Protein AF-A0A7K1U2Z7-F1 (afdb_monomer_lite)

Secondary structure (DSSP, 8-state):
--EEEEEE-SSS--HHHHHHHHHHHHHHT-EEEEEE---TT--SS-HHHHHHHSGGGHHHHHHHHHHHHHHHHHHHH--

Radius of gyration: 17.07 Å; chains: 1; bounding box: 38×20×44 Å

Sequence (79 aa):
MKKIIAAFDSLRFSESTLAYSIMLARQLNVHLVAVFMNDITYSSYNRYKVLAESGDDAYREIEKLDEEDAKCRKASRCL

Structure (mmCIF, N/CA/C/O backbone):
data_AF-A0A7K1U2Z7-F1
#
_entry.id   AF-A0A7K1U2Z7-F1
#
loop_
_atom_site.group_PDB
_atom_site.id
_atom_site.type_symbol
_atom_site.label_atom_id
_atom_site.label_alt_id
_atom_site.label_comp_id
_atom_site.label_asym_id
_atom_site.label_entity_id
_atom_site.label_seq_id
_atom_site.pdbx_PDB_ins_code
_atom_site.Cartn_x
_atom_site.Cartn_y
_atom_site.Cartn_z
_atom_site.occupancy
_atom_site.B_iso_or_equiv
_atom_site.auth_seq_id
_atom_site.auth_comp_id
_atom_site.auth_asym_id
_atom_site.auth_atom_id
_atom_site.pdbx_PDB_model_num
ATOM 1 N N . MET A 1 1 ? -20.452 -11.460 14.332 1.00 77.81 1 MET A N 1
ATOM 2 C CA . MET A 1 1 ? -19.268 -10.597 14.554 1.00 77.81 1 MET A CA 1
ATOM 3 C C . MET A 1 1 ? -19.264 -9.479 13.524 1.00 77.81 1 MET A C 1
ATOM 5 O O . MET A 1 1 ? -19.423 -9.789 12.351 1.00 77.81 1 MET A O 1
ATOM 9 N N . LYS A 1 2 ? -19.092 -8.217 13.936 1.00 90.50 2 LYS A N 1
ATOM 10 C CA . LYS A 1 2 ? -18.932 -7.079 13.014 1.00 90.50 2 LYS A CA 1
ATOM 11 C C . LYS A 1 2 ? -17.439 -6.791 12.818 1.00 90.50 2 LYS A C 1
ATOM 13 O O . LYS A 1 2 ? -16.673 -6.918 13.774 1.00 90.50 2 LYS A O 1
ATOM 18 N N . LYS A 1 3 ? -17.033 -6.452 11.593 1.00 94.94 3 LYS A N 1
ATOM 19 C CA . LYS A 1 3 ? -15.639 -6.158 11.231 1.00 94.94 3 LYS A CA 1
ATOM 20 C C . LYS A 1 3 ? -15.578 -4.933 10.321 1.00 94.94 3 LYS A C 1
ATOM 22 O O . LYS A 1 3 ? -16.485 -4.737 9.517 1.00 94.94 3 LYS A O 1
ATOM 27 N N . ILE A 1 4 ? -14.506 -4.159 10.441 1.00 96.44 4 ILE A N 1
ATOM 28 C CA . ILE A 1 4 ? -14.120 -3.095 9.511 1.00 96.44 4 ILE A CA 1
ATOM 29 C C . ILE A 1 4 ? -12.884 -3.574 8.758 1.00 96.44 4 ILE A C 1
ATOM 31 O O . ILE A 1 4 ? -11.956 -4.108 9.367 1.00 96.44 4 ILE A O 1
ATOM 35 N N . ILE A 1 5 ? -12.881 -3.381 7.441 1.00 96.25 5 ILE A N 1
ATOM 36 C CA . ILE A 1 5 ? -11.716 -3.631 6.596 1.00 96.25 5 ILE A CA 1
ATOM 37 C C . ILE A 1 5 ? -11.179 -2.277 6.145 1.00 96.25 5 ILE A C 1
ATOM 39 O O . ILE A 1 5 ? -11.899 -1.516 5.502 1.00 96.25 5 ILE A O 1
ATOM 43 N N . ALA A 1 6 ? -9.929 -1.985 6.493 1.00 95.81 6 ALA A N 1
ATOM 44 C CA . ALA A 1 6 ? -9.193 -0.843 5.973 1.00 95.81 6 ALA A CA 1
ATOM 45 C C . ALA A 1 6 ? -8.294 -1.329 4.833 1.00 95.81 6 ALA A C 1
ATOM 47 O O . ALA A 1 6 ? -7.355 -2.094 5.057 1.00 95.81 6 ALA A O 1
ATOM 48 N N . ALA A 1 7 ? -8.621 -0.929 3.607 1.00 94.44 7 ALA A N 1
ATOM 49 C CA . ALA A 1 7 ? -7.813 -1.231 2.436 1.00 94.44 7 ALA A CA 1
ATOM 50 C C . ALA A 1 7 ? -6.756 -0.137 2.252 1.00 94.44 7 ALA A C 1
ATOM 52 O O . ALA A 1 7 ? -7.093 1.044 2.174 1.00 94.44 7 ALA A O 1
ATOM 53 N N . PHE A 1 8 ? -5.493 -0.541 2.178 1.00 93.81 8 PHE A N 1
ATOM 54 C CA . PHE A 1 8 ? -4.355 0.343 1.984 1.00 93.81 8 PHE A CA 1
ATOM 55 C C . PHE A 1 8 ? -3.724 0.108 0.615 1.00 93.81 8 PHE A C 1
ATOM 57 O O . PHE A 1 8 ? -3.469 -1.030 0.200 1.00 93.81 8 PHE A O 1
ATOM 64 N N . ASP A 1 9 ? -3.439 1.216 -0.058 1.00 91.19 9 ASP A N 1
ATOM 65 C CA . ASP A 1 9 ? -2.497 1.253 -1.165 1.00 91.19 9 ASP A CA 1
ATOM 66 C C . ASP A 1 9 ? -1.077 1.163 -0.587 1.00 91.19 9 ASP A C 1
ATOM 68 O O . ASP A 1 9 ? -0.680 1.962 0.263 1.00 91.19 9 ASP A O 1
ATOM 72 N N . SER A 1 10 ? -0.332 0.146 -1.017 1.00 87.19 10 SER A N 1
ATOM 73 C CA . SER A 1 10 ? 1.012 -0.147 -0.522 1.00 87.19 10 SER A CA 1
ATOM 74 C C . SER A 1 10 ? 2.104 0.723 -1.158 1.00 87.19 10 SER A C 1
ATOM 76 O O . SER A 1 10 ? 3.227 0.716 -0.666 1.00 87.19 10 SER A O 1
ATOM 78 N N . LEU A 1 11 ? 1.794 1.487 -2.212 1.00 89.25 11 LEU A N 1
ATOM 79 C CA . LEU A 1 11 ? 2.678 2.523 -2.766 1.00 89.25 11 LEU A CA 1
ATOM 80 C C . LEU A 1 11 ? 2.307 3.924 -2.271 1.00 89.25 11 LEU A C 1
ATOM 82 O O . LEU A 1 11 ? 3.141 4.827 -2.264 1.00 89.25 11 LEU A O 1
ATOM 86 N N . ARG A 1 12 ? 1.051 4.124 -1.860 1.00 89.56 12 ARG A N 1
ATOM 87 C CA . ARG A 1 12 ? 0.533 5.411 -1.374 1.00 89.56 12 ARG A CA 1
ATOM 88 C C . ARG A 1 12 ? -0.171 5.242 -0.037 1.00 89.56 12 ARG A C 1
ATOM 90 O O . ARG A 1 12 ? -1.385 5.415 0.080 1.00 89.56 12 ARG A O 1
ATOM 97 N N . PHE A 1 13 ? 0.612 4.903 0.980 1.00 90.75 13 PHE A N 1
ATOM 98 C CA . PHE A 1 13 ? 0.085 4.708 2.322 1.00 90.75 13 PHE A CA 1
ATOM 99 C C . PHE A 1 13 ? -0.562 5.988 2.869 1.00 90.75 13 PHE A C 1
ATOM 101 O O . PHE A 1 13 ? -0.016 7.085 2.757 1.00 90.75 13 PHE A O 1
ATOM 108 N N . SER A 1 14 ? -1.737 5.839 3.479 1.00 93.94 14 SER A N 1
ATOM 109 C CA . SER A 1 14 ? -2.528 6.946 4.010 1.00 93.94 14 SER A CA 1
ATOM 110 C C . SER A 1 14 ? -2.628 6.849 5.531 1.00 93.94 14 SER A C 1
ATOM 112 O O . SER A 1 14 ? -3.423 6.076 6.069 1.00 93.94 14 SER A O 1
ATOM 114 N N . GLU A 1 15 ? -1.868 7.702 6.219 1.00 93.50 15 GLU A N 1
ATOM 115 C CA . GLU A 1 15 ? -1.911 7.842 7.683 1.00 93.50 15 GLU A CA 1
ATOM 116 C C . GLU A 1 15 ? -3.300 8.245 8.188 1.00 93.50 15 GLU A C 1
ATOM 118 O O . GLU A 1 15 ? -3.761 7.787 9.234 1.00 93.50 15 GLU A O 1
ATOM 123 N N . SER A 1 16 ? -4.020 9.067 7.419 1.00 95.88 16 SER A N 1
ATOM 124 C CA . SER A 1 16 ? -5.393 9.438 7.758 1.00 95.88 16 SER A CA 1
ATOM 125 C C . SER A 1 16 ? -6.315 8.218 7.749 1.00 95.88 16 SER A C 1
ATOM 127 O O . SER A 1 16 ? -7.079 8.030 8.694 1.00 95.88 16 SER A O 1
ATOM 129 N N . THR A 1 17 ? -6.211 7.343 6.746 1.00 95.38 17 THR A N 1
ATOM 130 C CA . THR A 1 17 ? -7.004 6.103 6.681 1.00 95.38 17 THR A CA 1
ATOM 131 C C . THR A 1 17 ? -6.708 5.187 7.870 1.00 95.38 17 THR A C 1
ATOM 133 O O . THR A 1 17 ? -7.636 4.648 8.482 1.00 95.38 17 THR A O 1
ATOM 136 N N . LEU A 1 18 ? -5.435 5.063 8.258 1.00 95.56 18 LEU A N 1
ATOM 137 C CA . LEU A 1 18 ? -5.029 4.321 9.452 1.00 95.56 18 LEU A CA 1
ATOM 138 C C . LEU A 1 18 ? -5.688 4.899 10.711 1.00 95.56 18 LEU A C 1
ATOM 140 O O . LEU A 1 18 ? -6.422 4.190 11.402 1.00 95.56 18 LEU A O 1
ATOM 144 N N . ALA A 1 19 ? -5.502 6.194 10.966 1.00 96.88 19 ALA A N 1
ATOM 145 C CA . ALA A 1 19 ? -6.027 6.857 12.156 1.00 96.88 19 ALA A CA 1
ATOM 146 C C . ALA A 1 19 ? -7.560 6.764 12.255 1.00 96.88 19 ALA A C 1
ATOM 148 O O . ALA A 1 19 ? -8.099 6.393 13.302 1.00 96.88 19 ALA A O 1
ATOM 149 N N . TYR A 1 20 ? -8.273 7.034 11.158 1.00 97.38 20 TYR A N 1
ATOM 150 C CA . TYR A 1 20 ? -9.735 6.973 11.131 1.00 97.38 20 TYR A CA 1
ATOM 151 C C . TYR A 1 20 ? -10.262 5.550 11.305 1.00 97.38 20 TYR A C 1
ATOM 153 O O . TYR A 1 20 ? -11.235 5.344 12.033 1.00 97.38 20 TYR A O 1
ATOM 161 N N . SER A 1 21 ? -9.628 4.554 10.685 1.00 96.75 21 SER A N 1
ATOM 162 C CA . SER A 1 21 ? -10.066 3.163 10.819 1.00 96.75 21 SER A CA 1
ATOM 163 C C . SER A 1 21 ? -9.911 2.645 12.254 1.00 96.75 21 SER A C 1
ATOM 165 O O . SER A 1 21 ? -10.826 1.997 12.770 1.00 96.75 21 SER A O 1
ATOM 167 N N . ILE A 1 22 ? -8.822 3.015 12.940 1.00 97.00 22 ILE A N 1
ATOM 168 C CA . ILE A 1 22 ? -8.614 2.732 14.368 1.00 97.00 22 ILE A CA 1
ATOM 169 C C . ILE A 1 22 ? -9.680 3.432 15.213 1.00 97.00 22 ILE A C 1
ATOM 171 O O . ILE A 1 22 ? -10.296 2.801 16.074 1.00 97.00 22 ILE A O 1
ATOM 175 N N . MET A 1 23 ? -9.917 4.724 14.968 1.00 97.94 23 MET A N 1
ATOM 176 C CA . MET A 1 23 ? -10.920 5.502 15.697 1.00 97.94 23 MET A CA 1
ATOM 177 C C . MET A 1 23 ? -12.311 4.861 15.588 1.00 97.94 23 MET A C 1
ATOM 179 O O . MET A 1 23 ? -12.955 4.609 16.607 1.00 97.94 23 MET A O 1
ATOM 183 N N . LEU A 1 24 ? -12.747 4.532 14.369 1.00 97.12 24 LEU A N 1
ATOM 184 C CA . LEU A 1 24 ? -14.049 3.916 14.111 1.00 97.12 24 LEU A CA 1
ATOM 185 C C 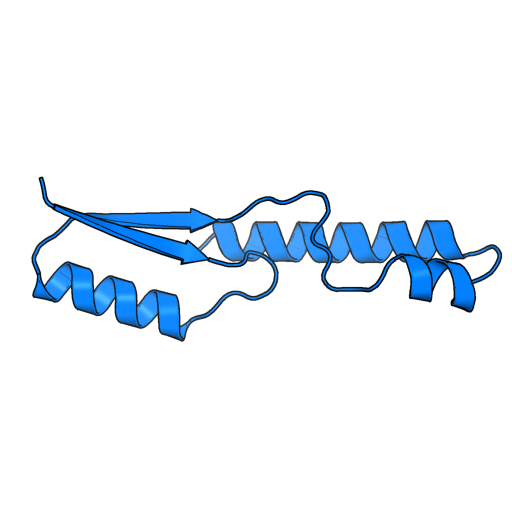. LEU A 1 24 ? -14.165 2.529 14.748 1.00 97.12 24 LEU A C 1
ATOM 187 O O . LEU A 1 24 ? -15.190 2.214 15.353 1.00 97.12 24 LEU A O 1
ATOM 191 N N . ALA A 1 25 ? -13.117 1.707 14.656 1.00 97.19 25 ALA A N 1
ATOM 192 C CA . ALA A 1 25 ? -13.117 0.376 15.250 1.00 97.19 25 ALA A CA 1
ATOM 193 C C . ALA A 1 25 ? -13.250 0.424 16.779 1.00 97.19 25 ALA A C 1
ATOM 195 O O . ALA A 1 25 ? -14.028 -0.345 17.350 1.00 97.19 25 ALA A O 1
ATOM 196 N N . ARG A 1 26 ? -12.557 1.370 17.432 1.00 96.38 26 ARG A N 1
ATOM 197 C CA . ARG A 1 26 ? -12.664 1.607 18.881 1.00 96.38 26 ARG A CA 1
ATOM 198 C C . ARG A 1 26 ? -14.051 2.105 19.269 1.00 96.38 26 ARG A C 1
ATOM 200 O O . ARG A 1 26 ? -14.638 1.570 20.203 1.00 96.38 26 ARG A O 1
ATOM 207 N N . GLN A 1 27 ? -14.586 3.088 18.544 1.00 97.25 27 GLN A N 1
ATOM 208 C CA . GLN A 1 27 ? -15.903 3.665 18.828 1.00 97.25 27 GLN A CA 1
ATOM 209 C C . GLN A 1 27 ? -17.033 2.638 18.681 1.00 97.25 27 GLN A C 1
ATOM 211 O O . GLN A 1 27 ? -17.987 2.650 19.454 1.00 97.25 27 GLN A O 1
ATOM 216 N N . LEU A 1 28 ? -16.929 1.741 17.699 1.00 96.50 28 LEU A N 1
ATOM 217 C CA . LEU A 1 28 ? -17.954 0.736 17.414 1.00 96.50 28 LEU A CA 1
ATOM 218 C C . LEU A 1 28 ? -17.728 -0.594 18.148 1.00 96.50 28 LEU A C 1
ATOM 220 O O . LEU A 1 28 ? -18.580 -1.478 18.059 1.00 96.50 28 LEU A O 1
ATOM 224 N N . ASN A 1 29 ? -16.607 -0.738 18.864 1.00 95.94 29 ASN A N 1
ATOM 225 C CA . ASN A 1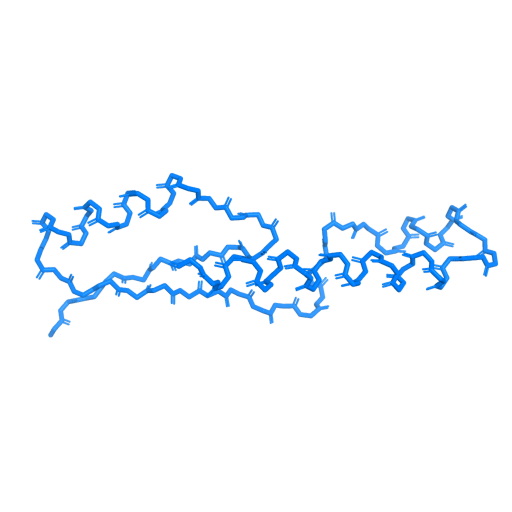 29 ? -16.174 -1.974 19.518 1.00 95.94 29 ASN A CA 1
ATOM 226 C C . ASN A 1 29 ? -16.190 -3.186 18.560 1.00 95.94 29 ASN A C 1
ATOM 228 O O . ASN A 1 29 ? -16.820 -4.216 18.816 1.00 95.94 29 ASN A O 1
ATOM 232 N N . VAL A 1 30 ? -15.535 -3.034 17.406 1.00 97.12 30 VAL A N 1
ATOM 233 C CA . VAL A 1 30 ? -15.473 -4.048 16.339 1.00 97.12 30 VAL A CA 1
ATOM 234 C C . VAL A 1 30 ? -14.033 -4.396 15.979 1.00 97.12 30 VAL A C 1
ATOM 236 O O . VAL A 1 30 ? -13.108 -3.631 16.233 1.00 97.12 30 VAL A O 1
ATOM 239 N N . HIS A 1 31 ? -13.831 -5.556 15.351 1.00 96.56 31 HIS A N 1
ATOM 240 C CA . HIS A 1 31 ? -12.516 -5.932 14.833 1.00 96.56 31 HIS A CA 1
ATOM 241 C C . HIS A 1 31 ? -12.140 -5.103 13.604 1.00 96.56 31 HIS A C 1
ATOM 243 O O . HIS A 1 31 ? -12.936 -4.979 12.671 1.00 96.56 31 HIS A O 1
ATOM 249 N N . LEU A 1 32 ? -10.906 -4.609 13.590 1.00 96.62 32 LEU A N 1
ATOM 250 C CA . LEU A 1 32 ? -10.287 -3.954 12.445 1.00 96.62 32 LEU A CA 1
ATOM 251 C C . LEU A 1 32 ? -9.330 -4.924 11.752 1.00 96.62 32 LEU A C 1
ATOM 253 O O . LEU A 1 32 ? -8.536 -5.588 12.415 1.00 96.62 32 LEU A O 1
ATOM 257 N N . VAL A 1 33 ? -9.402 -4.995 10.426 1.00 95.94 33 VAL A N 1
ATOM 258 C CA . VAL A 1 33 ? -8.474 -5.764 9.591 1.00 95.94 33 VAL A CA 1
ATOM 259 C C . VAL A 1 33 ? -7.892 -4.836 8.534 1.00 95.94 33 VAL A C 1
ATOM 261 O O . VAL A 1 33 ? -8.641 -4.223 7.775 1.00 95.94 33 VAL A O 1
ATOM 264 N N . ALA A 1 34 ? -6.566 -4.745 8.475 1.00 94.00 34 ALA A N 1
ATOM 265 C CA . ALA A 1 34 ? -5.864 -4.058 7.400 1.00 94.00 34 ALA A CA 1
ATOM 266 C C . ALA A 1 34 ? -5.638 -5.019 6.224 1.00 94.00 34 ALA A C 1
ATOM 268 O O . ALA A 1 34 ? -5.229 -6.164 6.422 1.00 94.00 34 ALA A O 1
ATOM 269 N N . VAL A 1 35 ? -5.897 -4.558 5.002 1.00 93.94 35 VAL A N 1
ATOM 270 C CA . VAL A 1 35 ? -5.615 -5.296 3.765 1.00 93.94 35 VAL A CA 1
ATOM 271 C C . VAL A 1 35 ? -4.740 -4.427 2.880 1.00 93.94 35 VAL A C 1
ATOM 273 O O . VAL A 1 35 ? -5.093 -3.290 2.587 1.00 93.94 35 VAL A O 1
ATOM 276 N N . PHE A 1 36 ? -3.615 -4.975 2.430 1.00 91.62 36 PHE A N 1
ATOM 277 C CA . PHE A 1 36 ? -2.696 -4.298 1.522 1.00 91.62 36 PHE A CA 1
ATOM 278 C C . PHE A 1 36 ? -2.839 -4.901 0.135 1.00 91.62 36 PHE A C 1
ATOM 280 O O . PHE A 1 36 ? -2.599 -6.096 -0.052 1.00 91.62 36 PHE A O 1
ATOM 287 N N . MET A 1 37 ? -3.238 -4.082 -0.834 1.00 85.19 37 MET A N 1
ATOM 288 C CA . MET A 1 37 ? -3.352 -4.545 -2.213 1.00 85.19 37 MET A CA 1
ATOM 289 C C . MET A 1 37 ? -1.957 -4.835 -2.775 1.00 85.19 37 MET A C 1
ATOM 291 O O . MET A 1 37 ? -1.019 -4.054 -2.589 1.00 85.19 37 MET A O 1
ATOM 295 N N . ASN A 1 38 ? -1.832 -5.979 -3.444 1.00 80.69 38 ASN A N 1
ATOM 296 C CA . ASN A 1 38 ? -0.611 -6.416 -4.111 1.00 80.69 38 ASN A CA 1
ATOM 297 C C . ASN A 1 38 ? -0.922 -6.718 -5.578 1.00 80.69 38 ASN A C 1
ATOM 299 O O . ASN A 1 38 ? -1.061 -7.875 -5.970 1.00 80.69 38 ASN A O 1
ATOM 303 N N . ASP A 1 39 ? -1.092 -5.657 -6.359 1.00 81.75 39 ASP A N 1
ATOM 304 C CA . ASP A 1 39 ? -1.260 -5.743 -7.805 1.00 81.75 39 ASP A CA 1
ATOM 305 C C . ASP A 1 39 ? 0.112 -5.610 -8.480 1.00 81.75 39 ASP A C 1
ATOM 307 O O . ASP A 1 39 ? 0.816 -4.618 -8.293 1.00 81.75 39 ASP A O 1
ATOM 311 N N . ILE A 1 40 ? 0.493 -6.633 -9.248 1.00 74.81 40 ILE A N 1
ATOM 312 C CA . ILE A 1 40 ? 1.772 -6.702 -9.970 1.00 74.81 40 ILE A CA 1
ATOM 313 C C . ILE A 1 40 ? 1.838 -5.741 -11.163 1.00 74.81 40 ILE A C 1
ATOM 315 O O . ILE A 1 40 ? 2.924 -5.451 -11.655 1.00 74.81 40 ILE A O 1
ATOM 319 N N . THR A 1 41 ? 0.687 -5.266 -11.641 1.00 80.69 41 THR A N 1
ATOM 320 C CA . THR A 1 41 ? 0.581 -4.306 -12.748 1.00 80.69 41 THR A CA 1
ATOM 321 C C . THR A 1 41 ? 0.545 -2.860 -12.263 1.00 80.69 41 THR A C 1
ATOM 323 O O . THR A 1 41 ? 0.729 -1.938 -13.056 1.00 80.69 41 THR A O 1
ATOM 326 N N . TYR A 1 42 ? 0.342 -2.654 -10.960 1.00 84.19 42 TYR A N 1
ATOM 327 C CA . TYR A 1 42 ? 0.296 -1.336 -10.351 1.00 84.19 42 TYR A CA 1
ATOM 328 C C . TYR A 1 42 ? 1.698 -0.869 -9.959 1.00 84.19 42 TYR A C 1
ATOM 330 O O . TYR A 1 42 ? 2.255 -1.349 -8.972 1.00 84.19 42 TYR A O 1
ATOM 338 N N . SER A 1 43 ? 2.256 0.078 -10.712 1.00 87.38 43 SER A N 1
ATOM 339 C CA . SER A 1 43 ? 3.536 0.737 -10.430 1.00 87.38 43 SER A CA 1
ATOM 340 C C . SER A 1 43 ? 3.349 2.217 -10.099 1.00 87.38 43 SER A C 1
ATOM 342 O O . SER A 1 43 ? 2.404 2.858 -10.563 1.00 87.38 43 SER A O 1
ATOM 344 N N . SER A 1 44 ? 4.277 2.791 -9.330 1.00 87.88 44 SER A N 1
ATOM 345 C CA . SER A 1 44 ? 4.274 4.229 -9.013 1.00 87.88 44 SER A CA 1
ATOM 346 C C . SER A 1 44 ? 4.576 5.117 -10.230 1.00 87.88 44 SER A C 1
ATOM 348 O O . SER A 1 44 ? 4.299 6.319 -10.210 1.00 87.88 44 SER A O 1
ATOM 350 N N . TYR A 1 45 ? 5.100 4.517 -11.301 1.00 87.94 45 TYR A N 1
ATOM 351 C CA . TYR A 1 45 ? 5.562 5.164 -12.523 1.00 87.94 45 TYR A CA 1
ATOM 352 C C . TYR A 1 45 ? 4.909 4.562 -13.779 1.00 87.94 45 TYR A C 1
ATOM 354 O O . TYR A 1 45 ? 4.369 3.454 -13.764 1.00 87.94 45 TYR A O 1
ATOM 362 N N . ASN A 1 46 ? 4.977 5.289 -14.899 1.00 87.19 46 ASN A N 1
ATOM 363 C CA . ASN A 1 46 ? 4.501 4.802 -16.195 1.00 87.19 46 ASN A CA 1
ATOM 364 C C . ASN A 1 46 ? 5.625 4.058 -16.933 1.00 87.19 46 ASN A C 1
ATOM 366 O O . ASN A 1 46 ? 6.523 4.686 -17.494 1.00 87.19 46 ASN A O 1
ATOM 370 N N . ARG A 1 47 ? 5.533 2.725 -16.982 1.00 86.81 47 ARG A N 1
ATOM 371 C CA . ARG A 1 47 ? 6.505 1.847 -17.657 1.00 86.81 47 ARG A CA 1
ATOM 372 C C . ARG A 1 47 ? 6.723 2.195 -19.132 1.00 86.81 47 ARG A C 1
ATOM 374 O O . ARG A 1 47 ? 7.860 2.200 -19.588 1.00 86.81 47 ARG A O 1
ATOM 381 N N . TYR A 1 48 ? 5.664 2.539 -19.868 1.00 87.44 48 TYR A N 1
ATOM 382 C CA . TYR A 1 48 ? 5.770 2.901 -21.288 1.00 87.44 48 TYR A CA 1
ATOM 383 C C . TYR A 1 48 ? 6.500 4.223 -21.494 1.00 87.44 48 TYR A C 1
ATOM 385 O O . TYR A 1 48 ? 7.238 4.371 -22.464 1.00 87.44 48 TYR A O 1
ATOM 393 N N . LYS A 1 49 ? 6.314 5.171 -20.571 1.00 89.06 49 LYS A N 1
ATOM 394 C CA . LYS A 1 49 ? 7.030 6.445 -20.600 1.00 89.06 49 LYS A CA 1
ATOM 395 C C . LYS A 1 49 ? 8.532 6.223 -20.410 1.00 89.06 49 LYS A C 1
ATOM 397 O O . LYS A 1 49 ? 9.315 6.726 -21.202 1.00 89.06 49 LYS A O 1
ATOM 402 N N . VAL A 1 50 ? 8.913 5.404 -19.427 1.00 88.44 50 VAL A N 1
ATOM 403 C CA . VAL A 1 50 ? 10.323 5.049 -19.183 1.00 88.44 50 VAL A CA 1
ATOM 404 C C . VAL A 1 50 ? 10.921 4.330 -20.395 1.00 88.44 50 VAL A C 1
ATOM 406 O O . VAL A 1 50 ? 12.003 4.685 -20.847 1.00 88.44 50 VAL A O 1
ATOM 409 N N . LEU A 1 51 ? 10.187 3.387 -20.993 1.00 88.38 51 LEU A N 1
ATOM 410 C CA . LEU A 1 51 ? 10.646 2.679 -22.192 1.00 88.38 51 LEU A CA 1
ATOM 411 C C . LEU A 1 51 ? 10.867 3.615 -23.392 1.00 88.38 51 LEU A C 1
ATOM 413 O O . LEU A 1 51 ? 11.795 3.409 -24.168 1.00 88.38 51 LEU A O 1
ATOM 417 N N . ALA A 1 52 ? 10.029 4.643 -23.542 1.00 88.19 52 ALA A N 1
ATOM 418 C CA . ALA A 1 52 ? 10.143 5.618 -24.622 1.00 88.19 52 ALA A CA 1
ATOM 419 C C . ALA A 1 52 ? 11.272 6.643 -24.403 1.00 88.19 52 ALA A C 1
ATOM 421 O O . ALA A 1 52 ? 11.867 7.102 -25.374 1.00 88.19 52 ALA A O 1
ATOM 422 N N . GLU A 1 53 ? 11.555 7.019 -23.152 1.00 88.62 53 GLU A N 1
ATOM 423 C CA . GLU A 1 53 ? 12.489 8.105 -22.815 1.00 88.62 53 GLU A CA 1
ATOM 424 C C . GLU A 1 53 ? 13.919 7.618 -22.531 1.00 88.62 53 GLU A C 1
ATOM 426 O O . GLU A 1 53 ? 14.872 8.355 -22.777 1.00 88.62 53 GLU A O 1
ATOM 431 N N . SER A 1 54 ? 14.093 6.388 -22.039 1.00 81.50 54 SER A N 1
ATOM 432 C CA . SER A 1 54 ? 15.385 5.891 -21.539 1.00 81.50 54 SER A CA 1
ATOM 433 C C . SER A 1 54 ? 16.224 5.112 -22.564 1.00 81.50 54 SER A C 1
ATOM 435 O O . SER A 1 54 ? 17.329 4.684 -22.232 1.00 81.50 54 SER A O 1
ATOM 437 N N . GLY A 1 55 ? 15.742 4.932 -23.800 1.00 83.06 55 GLY A N 1
ATOM 438 C CA . GLY A 1 55 ? 16.496 4.269 -24.874 1.00 83.06 55 GLY A CA 1
ATOM 439 C C . GLY A 1 55 ? 17.028 2.887 -24.467 1.00 83.06 55 GLY A C 1
ATOM 440 O O . GLY A 1 55 ? 16.283 2.067 -23.931 1.00 83.06 55 GLY A O 1
ATOM 441 N N . ASP A 1 56 ? 18.323 2.639 -24.685 1.00 84.25 56 ASP A N 1
ATOM 442 C CA . ASP A 1 56 ? 18.973 1.352 -24.381 1.00 84.25 56 ASP A CA 1
ATOM 443 C C . ASP A 1 56 ? 19.065 1.042 -22.871 1.00 84.25 56 ASP A C 1
ATOM 445 O O . ASP A 1 56 ? 19.125 -0.125 -22.480 1.00 84.25 56 ASP A O 1
ATOM 449 N N . ASP A 1 57 ? 19.024 2.060 -22.003 1.00 88.62 57 ASP A N 1
ATOM 450 C CA . ASP A 1 57 ? 19.094 1.895 -20.542 1.00 88.62 57 ASP A CA 1
ATOM 451 C C . ASP A 1 57 ? 17.715 1.686 -19.888 1.00 88.62 57 ASP A C 1
ATOM 453 O O . ASP A 1 57 ? 17.625 1.482 -18.673 1.00 88.62 57 ASP A O 1
ATOM 457 N N . ALA A 1 58 ? 16.630 1.679 -20.669 1.00 87.25 58 ALA A N 1
ATOM 458 C CA . ALA A 1 58 ? 15.268 1.587 -20.145 1.00 87.25 58 ALA A CA 1
ATOM 459 C C . ALA A 1 58 ? 15.037 0.386 -19.219 1.00 87.25 58 ALA A C 1
ATOM 461 O O . ALA A 1 58 ? 14.386 0.522 -18.185 1.00 87.25 58 ALA A O 1
ATOM 462 N N . TYR A 1 59 ? 15.601 -0.780 -19.543 1.00 87.50 59 TYR A N 1
ATOM 463 C CA . TYR A 1 59 ? 15.449 -1.978 -18.713 1.00 87.50 59 TYR A CA 1
ATOM 464 C C . TYR A 1 59 ? 16.105 -1.837 -17.336 1.00 87.50 59 TYR A C 1
ATOM 466 O O . TYR A 1 59 ? 15.526 -2.274 -16.344 1.00 87.50 59 TYR A O 1
ATOM 474 N N . ARG A 1 60 ? 17.275 -1.190 -17.257 1.00 89.94 60 ARG A N 1
ATOM 475 C CA . ARG A 1 60 ? 17.961 -0.939 -15.980 1.00 89.94 60 ARG A CA 1
ATOM 476 C C . ARG A 1 60 ? 17.196 0.053 -15.119 1.00 89.94 60 ARG A C 1
ATOM 478 O O . ARG A 1 60 ? 17.158 -0.089 -13.902 1.00 89.94 60 ARG A O 1
ATOM 485 N N . GLU A 1 61 ? 16.602 1.065 -15.741 1.00 89.56 61 GLU A N 1
ATOM 486 C CA . GLU A 1 61 ? 15.838 2.070 -15.008 1.00 89.56 61 GLU A CA 1
ATOM 487 C C . GLU A 1 61 ? 14.510 1.501 -14.488 1.00 89.56 61 GLU A C 1
ATOM 489 O O . GLU A 1 61 ? 14.145 1.743 -13.340 1.00 89.56 61 GLU A O 1
ATOM 494 N N . ILE A 1 62 ? 13.840 0.659 -15.282 1.00 89.94 62 ILE A N 1
ATOM 495 C CA . ILE A 1 62 ? 12.659 -0.103 -14.848 1.00 89.94 62 ILE A CA 1
ATOM 496 C C . ILE A 1 62 ? 12.994 -1.000 -13.649 1.00 89.94 62 ILE A C 1
ATOM 498 O O . ILE A 1 62 ? 12.238 -1.015 -12.681 1.00 89.94 62 ILE A O 1
ATOM 502 N N . GLU A 1 63 ? 14.123 -1.714 -13.682 1.00 90.94 63 GLU A N 1
ATOM 503 C CA . GLU A 1 63 ? 14.547 -2.589 -12.581 1.00 90.94 63 GLU A CA 1
ATOM 504 C C . GLU A 1 63 ? 14.739 -1.809 -11.271 1.00 90.94 63 GLU A C 1
ATOM 506 O O . GLU A 1 63 ? 14.202 -2.202 -10.234 1.00 90.94 63 GLU A O 1
ATOM 511 N N . LYS A 1 64 ? 15.413 -0.652 -11.317 1.00 92.00 64 LYS A N 1
ATOM 512 C CA . LYS A 1 64 ? 15.574 0.217 -10.139 1.00 92.00 64 LYS A CA 1
ATOM 513 C C . LYS A 1 64 ? 14.234 0.702 -9.586 1.00 92.00 64 LYS A C 1
ATOM 515 O O . LYS A 1 64 ? 14.017 0.639 -8.378 1.00 92.00 64 LYS A O 1
ATOM 520 N N . LEU A 1 65 ? 13.340 1.178 -10.453 1.00 91.12 65 LEU A N 1
ATOM 521 C CA . LEU A 1 65 ? 12.028 1.679 -10.037 1.00 91.12 65 LEU A CA 1
ATOM 522 C C . LEU A 1 65 ? 11.154 0.556 -9.454 1.00 91.12 65 LEU A C 1
ATOM 524 O O . LEU A 1 65 ? 10.432 0.770 -8.480 1.00 91.12 65 LEU A O 1
ATOM 528 N N . ASP A 1 66 ? 11.254 -0.662 -9.990 1.00 90.38 66 ASP A N 1
ATOM 529 C CA . ASP A 1 66 ? 10.577 -1.837 -9.435 1.00 90.38 66 ASP A CA 1
ATOM 530 C C . ASP A 1 66 ? 11.129 -2.218 -8.049 1.00 90.38 66 ASP A C 1
ATOM 532 O O . ASP A 1 66 ? 10.354 -2.571 -7.151 1.00 90.38 66 ASP A O 1
ATOM 536 N N . GLU A 1 67 ? 12.443 -2.104 -7.826 1.00 91.62 67 GLU A N 1
ATOM 537 C CA . GLU A 1 67 ? 13.040 -2.288 -6.498 1.00 91.62 67 GLU A CA 1
ATOM 538 C C . GLU A 1 67 ? 12.582 -1.226 -5.489 1.00 91.62 67 GLU A C 1
ATOM 540 O O . GLU A 1 67 ? 12.337 -1.543 -4.319 1.00 91.62 67 GLU A O 1
ATOM 545 N N . GLU A 1 68 ? 12.478 0.036 -5.908 1.00 91.06 68 GLU A N 1
ATOM 546 C CA . GLU A 1 68 ? 11.975 1.133 -5.075 1.00 91.06 68 GLU A CA 1
ATOM 547 C C . GLU A 1 68 ? 10.516 0.905 -4.672 1.00 91.06 68 GLU A C 1
ATOM 549 O O . GLU A 1 68 ? 10.184 0.952 -3.481 1.00 91.06 68 GLU A O 1
ATOM 554 N N . ASP A 1 69 ? 9.667 0.543 -5.633 1.00 90.31 69 ASP A N 1
ATOM 555 C CA . ASP A 1 69 ? 8.280 0.167 -5.377 1.00 90.31 69 ASP A CA 1
ATOM 556 C C . ASP A 1 69 ? 8.205 -1.035 -4.422 1.00 90.31 69 ASP A C 1
ATOM 558 O O . ASP A 1 69 ? 7.414 -1.041 -3.476 1.00 90.31 69 ASP A O 1
ATOM 562 N N . ALA A 1 70 ? 9.047 -2.059 -4.600 1.00 88.44 70 ALA A N 1
ATOM 563 C CA . ALA A 1 70 ? 9.093 -3.214 -3.701 1.00 88.44 70 ALA A CA 1
ATOM 564 C C . ALA A 1 70 ? 9.466 -2.826 -2.257 1.00 88.44 70 ALA A C 1
ATOM 566 O O . ALA A 1 70 ? 8.851 -3.328 -1.304 1.00 88.44 70 ALA A O 1
ATOM 567 N N . LYS A 1 71 ? 10.428 -1.909 -2.082 1.00 90.38 71 LYS A N 1
ATOM 568 C CA . LYS A 1 71 ? 10.806 -1.354 -0.771 1.00 90.38 71 LYS A CA 1
ATOM 569 C C . LYS A 1 71 ? 9.643 -0.587 -0.145 1.00 90.38 71 LYS A C 1
ATOM 571 O O . LYS A 1 71 ? 9.332 -0.831 1.021 1.00 90.38 71 LYS A O 1
ATOM 576 N N . CYS A 1 72 ? 8.960 0.260 -0.918 1.00 89.12 72 CYS A N 1
ATOM 577 C 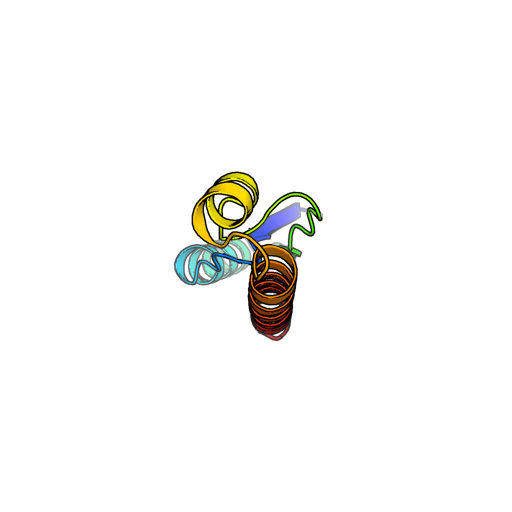CA . CYS A 1 72 ? 7.796 1.018 -0.457 1.00 89.12 72 CYS A CA 1
ATOM 578 C C . CYS A 1 72 ? 6.672 0.083 0.026 1.00 89.12 72 CYS A C 1
ATOM 580 O O . CYS A 1 72 ? 6.253 0.162 1.183 1.00 89.12 72 CYS A O 1
ATOM 582 N N . ARG A 1 73 ? 6.303 -0.924 -0.784 1.00 89.12 73 ARG A N 1
ATOM 583 C CA . ARG A 1 73 ? 5.277 -1.913 -0.401 1.00 89.12 73 ARG A CA 1
ATOM 584 C C . ARG A 1 73 ? 5.651 -2.698 0.851 1.00 89.12 73 ARG A C 1
ATOM 586 O O . ARG A 1 73 ? 4.778 -3.134 1.601 1.00 89.12 73 ARG A O 1
ATOM 593 N N . LYS A 1 74 ? 6.940 -2.974 1.068 1.00 88.62 74 LYS A N 1
ATOM 594 C CA . LYS A 1 74 ? 7.408 -3.634 2.294 1.00 88.62 74 LYS A CA 1
ATOM 595 C C . LYS A 1 74 ? 7.273 -2.704 3.500 1.00 88.62 74 LYS A C 1
ATOM 597 O O . LYS A 1 74 ? 6.752 -3.147 4.517 1.00 88.62 74 LYS A O 1
ATOM 602 N N . ALA A 1 75 ? 7.672 -1.441 3.367 1.00 88.75 75 ALA A N 1
ATOM 603 C CA . ALA A 1 75 ? 7.581 -0.452 4.437 1.00 88.75 75 ALA A CA 1
ATOM 604 C C . ALA A 1 75 ? 6.135 -0.263 4.925 1.00 88.75 75 ALA A C 1
ATOM 606 O O . ALA A 1 75 ? 5.890 -0.342 6.125 1.00 88.75 75 ALA A O 1
ATOM 607 N N . SER A 1 76 ? 5.165 -0.137 4.012 1.00 86.06 76 SER A N 1
ATOM 608 C CA . SER A 1 76 ? 3.749 0.018 4.383 1.00 86.06 76 SER A CA 1
ATOM 609 C C . SER A 1 76 ? 3.169 -1.172 5.154 1.00 86.06 76 SER A C 1
ATOM 611 O O . SER A 1 76 ? 2.219 -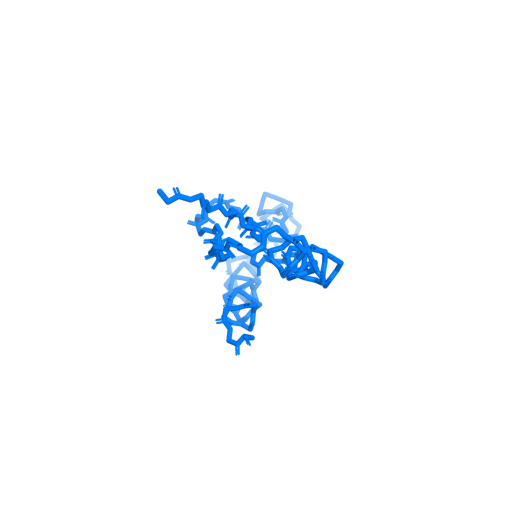0.999 5.906 1.00 86.06 76 SER A O 1
ATOM 613 N N . ARG A 1 77 ? 3.722 -2.380 4.978 1.00 84.69 77 ARG A N 1
ATOM 614 C CA . ARG A 1 77 ? 3.251 -3.612 5.637 1.00 84.69 77 ARG A CA 1
ATOM 615 C C . ARG A 1 77 ? 3.871 -3.860 7.015 1.00 84.69 77 ARG A C 1
ATOM 617 O O . ARG A 1 77 ? 3.427 -4.775 7.700 1.00 84.69 77 ARG A O 1
ATOM 624 N N . CYS A 1 78 ? 4.912 -3.117 7.388 1.00 74.25 78 CYS A N 1
ATOM 625 C CA . CYS A 1 78 ? 5.644 -3.310 8.644 1.00 74.25 78 CYS A CA 1
ATOM 626 C C . CYS A 1 78 ? 5.217 -2.353 9.776 1.00 74.25 78 CYS A C 1
ATOM 628 O O . CYS A 1 78 ? 5.868 -2.365 10.820 1.00 74.25 78 CYS A O 1
ATOM 630 N N . LEU A 1 79 ? 4.171 -1.542 9.566 1.00 59.12 79 LEU A N 1
ATOM 631 C CA . LEU A 1 79 ? 3.517 -0.702 10.584 1.00 59.12 79 LEU A CA 1
ATOM 632 C C . LEU A 1 79 ? 2.611 -1.535 11.501 1.00 59.12 79 LEU A C 1
ATOM 634 O O . LEU A 1 79 ? 2.605 -1.248 12.718 1.00 59.12 79 LEU A O 1
#

Organism: NCBI:txid2683588

Foldseek 3Di:
DDEDEQEAELLDGDPVSVVVQVVVCVVVVHHYHYDYDDDPPDFPDDLVVLPVPVPPCSVVVVVVSVVVSVVSSVVSVVD

pLDDT: mean 89.96, std 6.37, range [59.12, 97.94]

=== Feature glossary ===
The record interlea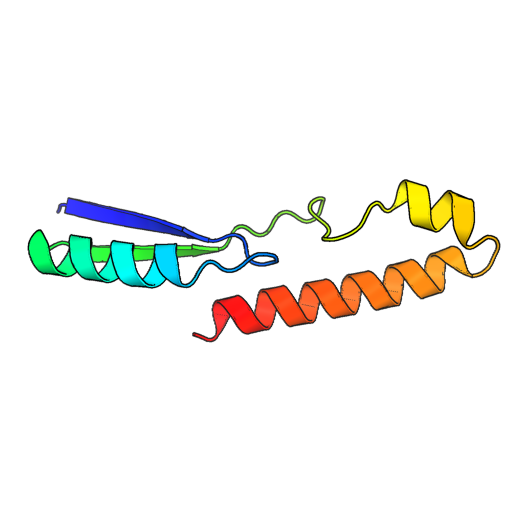ves many kinds of information about one protein. Here is each kind framed as the question it answers.

Q: What does the local fold look like, residue by residue?
A: A 3Di character summarizes, for each residue, the relative orientation of the Cα frame of its nearest spatial neighbor. Because it encodes fold topology rather than chemistry, 3Di alignments detect remote structural similarity that sequence alignment misses.

Q: Which residues are in helices, strands, or loops?
A: Secondary structure is the local, repeating backbone conformation. DSSP classifies it into eight states by reading the hydrogen-bond network: three helix types (H, G, I), two β types (E, B), two non-regular types (T, S), and unstructured coil (-).

Q: How big and how compact is the whole molecule?
A: Three whole-structure scalars: the radius of gyration (RMS distance of Cα from centroid, in Å), the count of Cα–Cα contacts (pairs closer than 8 Å and separated by more than four residues in sequence — i.e. tertiary, not local, contacts), and the bounding-box dimensions. Together they distinguish compact globular folds from extended fibres or disordered chains.

Q: How confident is the AlphaFold model at each residue?
A: For AlphaFold models, the B-factor field carries pLDDT — the model's own estimate of local accuracy on a 0–100 scale. Regions with pLDDT<50 should be treated as essentially unmodeled; they often correspond to intrinsically disordered segments.

Q: What family and function is it annotated with?
A: Functional annotations link the protein to curated databases. InterPro entries identify conserved domains and families by matching the sequence against member-database signatures (Pfam, PROSITE, CDD, …). Gene Ontology (GO) terms describe molecular function, biological process, and cellular component in a controlled vocabulary. CATH places the structure in a hierarchical fold classification (Class/Architecture/Topology/Homologous-superfamily). The organism is the source species.

Q: What known structures does this most resemble?
A: Nearest PDB neighbors are the top structural matches found by Foldseek when searching this structure against the entire Protein Data Bank. Each hit reports a TM-score (0 to 1; >0.5 almost always implies the same fold) and an E-value. These are *structural* homologs — they may share no detectable sequence similarity.

Q: Which residues are buried vs exposed?
A: Solvent-accessible surface area (SASA) is the area in Å² traced out by the centre of a 1.4 Å probe sphere (a water molecule) rolled over the protein's van der Waals surface (Shrake–Rupley / Lee–Richards construction). Buried residues have near-zero SASA; fully exposed residues can exceed 200 Å². The total SASA scales roughly with the number of surface residues.

Q: What are the backbone torsion angles?
A: φ (phi) and ψ (psi) are the two rotatable backbone dihedrals per residue: φ is the C(i-1)–N–Cα–C torsion, ψ is the N–Cα–C–N(i+1) torsion, both in degrees on (−180°, 180°]. α-helical residues cluster near (−60°, −45°); β-strand residues near (−120°, +130°). A Ramachandran plot is simply a scatter of (φ, ψ) for every residue.

Q: Are the domains correctly placed relative to each other?
A: Predicted aligned error is AlphaFold's pairwise confidence. Unlike pLDDT (per-residue), PAE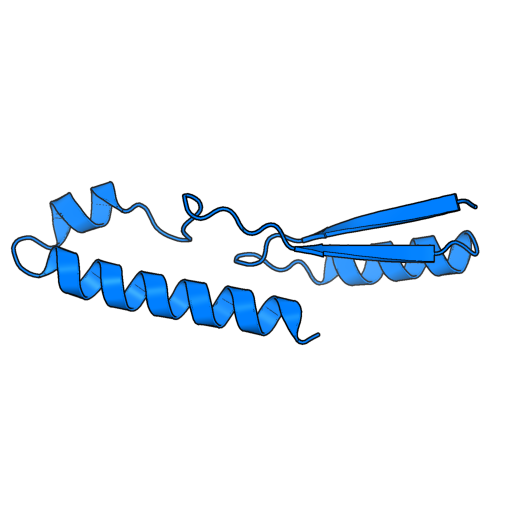 is per-residue-pair and captures whether two parts of the structure are correctly placed relative to each other. Units are ångströms of expected positional error.

Q: What if only a Cα trace is available?
A: P-SEA three-state annotation labels each residue as helix, strand, or coil based purely on the geometry of the Cα trace. It serves as a fallback when the full backbone (and thus DSSP) is unavailable.

Q: What is the amino-acid chain?
A: This is the polypeptide sequence — one letter per residue, N-terminus first. Length ranges from a few dozen residues for small domains to over a thousand for large multi-domain proteins.

Q: What do the rendered images show?
A: The six renders are orthographic views along the three Cartesian axes in both directions. Representation (cartoon, sticks, or surface) and color scheme (sequence-rainbow or by-chain) vary across proteins so the training set covers all the common visualization conventions.

Q: What do the diagnostic plots show?
A: Plot images: a contact map (which residues are close in 3D, as an N×N binary image), a Ramachandran scatter (backbone torsion angles, revealing secondary-structure composition at a glance), and — for AlphaFold structures — a PAE heatmap (pairwise prediction confidence).

Q: How mobile is each atom in the crystal?
A: B-factor (Debye–Waller factor) reflects atomic displacement in the crystal lattice. It is an experimental observable (units Å²), not a prediction; low values mean the atom is pinned down, high values mean it moves or is heterogeneous across the crystal.

Q: Where is each backbone atom in 3D?
A: The mmCIF table is the protein's shape written out atom by atom. For each backbone N, Cα, C, and carbonyl O, it records an (x, y, z) coordinate triple in Å plus the residue type, chain letter, and residue number.